Protein AF-A0A6P0I849-F1 (afdb_monomer)

Solvent-accessible surface area (backbone atoms only — not comparable to full-atom values): 7897 Å² total; per-residue (Å²): 138,83,84,84,81,82,78,85,79,84,78,84,75,87,76,83,82,74,88,72,78,73,82,77,71,84,80,66,74,83,90,55,81,68,50,76,66,46,49,51,55,46,51,50,49,49,52,52,42,51,52,56,49,57,70,65,46,52,74,66,52,49,52,50,41,51,51,40,38,74,74,69,41,56,66,77,58,34,60,68,72,46,92,69,52,72,64,50,53,48,56,46,49,52,46,54,48,52,41,50,53,57,53,43,72,69,44,53,74,70,39,35,52,54,50,51,54,54,52,54,58,59,61,76,76,111

Structure (mmCIF, N/CA/C/O backbone):
data_AF-A0A6P0I849-F1
#
_entry.id   AF-A0A6P0I849-F1
#
loop_
_atom_site.group_PDB
_atom_site.id
_atom_site.type_symbol
_atom_site.label_atom_id
_atom_site.label_alt_id
_atom_site.label_comp_id
_atom_site.label_asym_id
_atom_site.label_entity_id
_atom_site.label_seq_id
_atom_site.pdbx_PDB_ins_code
_atom_site.Cartn_x
_atom_site.Cartn_y
_atom_site.Cartn_z
_atom_site.occupancy
_atom_site.B_iso_or_equiv
_atom_site.auth_seq_id
_atom_site.auth_comp_id
_atom_site.auth_asym_id
_atom_site.auth_atom_id
_atom_site.pdbx_PDB_model_num
ATOM 1 N N . MET A 1 1 ? 33.065 28.330 0.852 1.00 41.84 1 MET A N 1
ATOM 2 C CA . MET A 1 1 ? 32.126 27.195 1.004 1.00 41.84 1 MET A CA 1
ATOM 3 C C . MET A 1 1 ? 32.738 25.957 0.369 1.00 41.84 1 MET A C 1
ATOM 5 O O . MET A 1 1 ? 32.839 25.903 -0.849 1.00 41.84 1 MET A O 1
ATOM 9 N N . LYS A 1 2 ? 33.228 25.009 1.175 1.00 43.97 2 LYS A N 1
ATOM 10 C CA . LYS A 1 2 ? 33.824 23.754 0.691 1.00 43.97 2 LYS A CA 1
ATOM 11 C C . LYS A 1 2 ? 32.757 22.659 0.756 1.00 43.97 2 LYS A C 1
ATOM 13 O O . LYS A 1 2 ? 32.172 22.444 1.812 1.00 43.97 2 LYS A O 1
ATOM 18 N N . ARG A 1 3 ? 32.470 22.038 -0.390 1.00 48.09 3 ARG A N 1
ATOM 19 C CA . ARG A 1 3 ? 31.535 20.916 -0.529 1.00 48.09 3 ARG A CA 1
ATOM 20 C C . ARG A 1 3 ? 32.132 19.696 0.172 1.00 48.09 3 ARG A C 1
ATOM 22 O O . ARG A 1 3 ? 33.275 19.345 -0.102 1.00 48.09 3 ARG A O 1
ATOM 29 N N . GLN A 1 4 ? 31.377 19.102 1.088 1.00 45.03 4 GLN A N 1
ATOM 30 C CA . GLN A 1 4 ? 31.748 17.845 1.726 1.00 45.03 4 GLN A CA 1
ATOM 31 C C . GLN A 1 4 ? 31.438 16.689 0.772 1.00 45.03 4 GLN A C 1
ATOM 33 O O . GLN A 1 4 ? 30.317 16.556 0.283 1.00 45.03 4 GLN A O 1
ATOM 38 N N . SER A 1 5 ? 32.460 15.892 0.485 1.00 48.34 5 SER A N 1
ATOM 39 C CA . SER A 1 5 ? 32.372 14.643 -0.263 1.00 48.34 5 SER A CA 1
ATOM 40 C C . SER A 1 5 ? 31.753 13.573 0.637 1.00 48.34 5 SER A C 1
ATOM 42 O O . SER A 1 5 ? 32.305 13.274 1.695 1.00 48.34 5 SER A O 1
ATOM 44 N N . PHE A 1 6 ? 30.621 12.996 0.239 1.00 47.94 6 PHE A N 1
ATOM 45 C CA . PHE A 1 6 ? 30.053 11.834 0.921 1.00 47.94 6 PHE A CA 1
ATOM 46 C C . PHE A 1 6 ? 30.833 10.578 0.518 1.00 47.94 6 PHE A C 1
ATOM 48 O O . PHE A 1 6 ? 30.815 10.167 -0.641 1.00 47.94 6 PHE A O 1
ATOM 55 N N . SER A 1 7 ? 31.541 9.994 1.486 1.00 37.41 7 SER A N 1
ATOM 56 C CA . SER A 1 7 ? 32.192 8.689 1.374 1.00 37.41 7 SER A CA 1
ATOM 57 C C . SER A 1 7 ? 31.166 7.587 1.106 1.00 37.41 7 SER A C 1
ATOM 59 O O . SER A 1 7 ? 30.240 7.396 1.893 1.00 37.41 7 SER A O 1
ATOM 61 N N . LEU A 1 8 ? 31.380 6.812 0.040 1.00 45.69 8 LEU A N 1
ATOM 62 C CA . LEU A 1 8 ? 30.808 5.474 -0.097 1.00 45.69 8 LEU A CA 1
ATOM 63 C C . LEU A 1 8 ? 31.418 4.567 0.980 1.00 45.69 8 LEU A C 1
ATOM 65 O O . LEU A 1 8 ? 32.600 4.233 0.913 1.00 45.69 8 LEU A O 1
ATOM 69 N N . LEU A 1 9 ? 30.611 4.145 1.951 1.00 42.00 9 LEU A N 1
ATOM 70 C CA . LEU A 1 9 ? 30.938 3.014 2.814 1.00 42.00 9 LEU A CA 1
ATOM 71 C C . LEU A 1 9 ? 30.344 1.741 2.205 1.00 42.00 9 LEU A C 1
ATOM 73 O O . LEU A 1 9 ? 29.150 1.472 2.314 1.00 42.00 9 LEU A O 1
ATOM 77 N N . LEU A 1 10 ? 31.212 0.963 1.558 1.00 44.75 10 LEU A N 1
ATOM 78 C CA . LEU A 1 10 ? 31.001 -0.454 1.278 1.00 44.75 10 LEU A CA 1
ATOM 79 C C . LEU A 1 10 ? 30.991 -1.211 2.611 1.00 44.75 10 LEU A C 1
ATOM 81 O O . LEU A 1 10 ? 32.048 -1.508 3.164 1.00 44.75 10 LEU A O 1
ATOM 85 N N . PHE A 1 11 ? 29.809 -1.543 3.126 1.00 54.31 11 PHE A N 1
ATOM 86 C CA . PHE A 1 11 ? 29.691 -2.570 4.158 1.00 54.31 11 PHE A CA 1
ATOM 87 C C . PHE A 1 11 ? 29.490 -3.923 3.483 1.00 54.31 11 PHE A C 1
ATOM 89 O O . PHE A 1 11 ? 28.393 -4.274 3.052 1.00 54.31 11 PHE A O 1
ATOM 96 N N . GLY A 1 12 ? 30.583 -4.680 3.380 1.00 45.31 12 GLY A N 1
ATOM 97 C CA . GLY A 1 12 ? 30.525 -6.109 3.112 1.00 45.31 12 GLY A CA 1
ATOM 98 C C . GLY A 1 12 ? 29.906 -6.819 4.311 1.00 45.31 12 GLY A C 1
ATOM 99 O O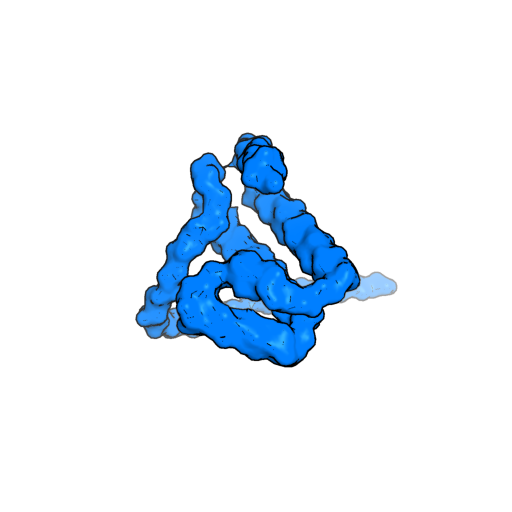 . GLY A 1 12 ? 30.497 -6.847 5.387 1.00 45.31 12 GLY A O 1
ATOM 100 N N . ILE A 1 13 ? 28.718 -7.390 4.126 1.00 54.28 13 ILE A N 1
ATOM 101 C CA . ILE A 1 13 ? 28.124 -8.314 5.090 1.00 54.28 13 ILE A CA 1
ATOM 102 C C . ILE A 1 13 ? 28.375 -9.727 4.570 1.00 54.28 13 ILE A C 1
ATOM 104 O O . ILE A 1 13 ? 27.830 -10.142 3.549 1.00 54.28 13 ILE A O 1
ATOM 108 N N . VAL A 1 14 ? 29.217 -10.463 5.292 1.00 48.72 14 VAL A N 1
ATOM 109 C CA . VAL A 1 14 ? 29.310 -11.921 5.198 1.00 48.72 14 VAL A CA 1
ATOM 110 C C . VAL A 1 14 ? 27.992 -12.486 5.728 1.00 48.72 14 VAL A C 1
ATOM 112 O O . VAL A 1 14 ? 27.739 -12.440 6.929 1.00 48.72 14 VAL A O 1
ATOM 115 N N . ALA A 1 15 ? 27.131 -12.982 4.841 1.00 48.56 15 ALA A N 1
ATOM 116 C CA . ALA A 1 15 ? 25.884 -13.637 5.220 1.00 48.56 15 ALA A CA 1
ATOM 117 C C . ALA A 1 15 ? 26.097 -15.156 5.282 1.00 48.56 15 ALA A C 1
ATOM 119 O O . ALA A 1 15 ? 26.116 -15.844 4.262 1.00 48.56 15 ALA A O 1
ATOM 120 N N . THR A 1 16 ? 26.257 -15.690 6.490 1.00 37.75 16 THR A N 1
ATOM 121 C CA . THR A 1 16 ? 26.050 -17.113 6.772 1.00 37.75 16 THR A CA 1
ATOM 122 C C . THR A 1 16 ? 24.564 -17.432 6.588 1.00 37.75 16 THR A C 1
ATOM 124 O O . THR A 1 16 ? 23.716 -17.025 7.379 1.0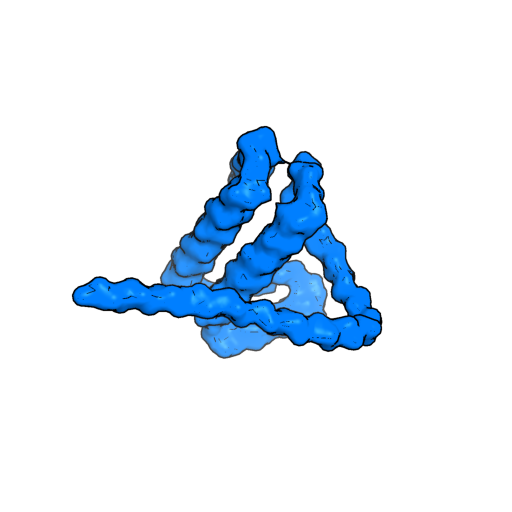0 37.75 16 THR A O 1
ATOM 127 N N . ILE A 1 17 ? 24.225 -18.136 5.507 1.00 48.03 17 ILE A N 1
ATOM 128 C CA . ILE A 1 17 ? 22.844 -18.518 5.194 1.00 48.03 17 ILE A CA 1
ATOM 129 C C . ILE A 1 17 ? 22.467 -19.744 6.040 1.00 48.03 17 ILE A C 1
ATOM 131 O O . ILE A 1 17 ? 22.748 -20.881 5.670 1.00 48.03 17 ILE A O 1
ATOM 135 N N . LEU A 1 18 ? 21.806 -19.516 7.177 1.00 43.19 18 LEU A N 1
ATOM 136 C CA . LEU A 1 18 ? 20.892 -20.503 7.756 1.00 43.19 18 LEU A CA 1
ATOM 137 C C . LEU A 1 18 ? 19.606 -20.459 6.923 1.00 43.19 18 LEU A C 1
ATOM 139 O O . LEU A 1 18 ? 18.928 -19.433 6.875 1.00 43.19 18 LEU A O 1
ATOM 143 N N . PHE A 1 19 ? 19.288 -21.556 6.234 1.00 48.12 19 PHE A N 1
ATOM 144 C CA . PHE A 1 19 ? 18.078 -21.689 5.423 1.00 48.12 19 PHE A CA 1
ATOM 145 C C . PHE A 1 19 ? 16.819 -21.646 6.303 1.00 48.12 19 PHE A C 1
ATOM 147 O O . PHE A 1 19 ? 16.278 -22.676 6.695 1.00 48.12 19 PHE A O 1
ATOM 154 N N . ALA A 1 20 ? 16.300 -20.451 6.569 1.00 44.97 20 ALA A N 1
ATOM 155 C CA . ALA A 1 20 ? 14.863 -20.273 6.673 1.00 44.97 20 ALA A CA 1
ATOM 156 C C . ALA A 1 20 ? 14.358 -20.114 5.237 1.00 44.97 20 ALA A C 1
ATOM 158 O O . ALA A 1 20 ? 14.766 -19.188 4.547 1.00 44.97 20 ALA A O 1
ATOM 159 N N . ASN A 1 21 ? 13.514 -21.025 4.760 1.00 41.62 21 ASN A N 1
ATOM 160 C CA . ASN A 1 21 ? 12.706 -20.786 3.568 1.00 41.62 21 ASN A CA 1
ATOM 161 C C . ASN A 1 21 ? 11.545 -19.874 3.998 1.00 41.62 21 ASN A C 1
ATOM 163 O O . ASN A 1 21 ? 10.564 -20.399 4.535 1.00 41.62 21 ASN A O 1
ATOM 167 N N . PRO A 1 22 ? 11.584 -18.537 3.813 1.00 53.62 22 PRO A N 1
ATOM 168 C CA . PRO A 1 22 ? 10.350 -17.784 3.879 1.00 53.62 22 PRO A CA 1
ATOM 169 C C . PRO A 1 22 ? 9.516 -18.253 2.690 1.00 53.62 22 PRO A C 1
ATOM 171 O O . PRO A 1 22 ? 9.963 -18.191 1.544 1.00 53.62 22 PRO A O 1
ATOM 174 N N . LEU A 1 23 ? 8.312 -18.756 2.950 1.00 39.59 23 LEU A N 1
ATOM 175 C CA . LEU A 1 23 ? 7.314 -18.943 1.905 1.00 39.59 23 LEU A CA 1
ATOM 176 C C . LEU A 1 23 ? 7.127 -17.588 1.208 1.00 39.59 23 LEU A C 1
ATOM 178 O O . LEU A 1 23 ? 6.445 -16.703 1.727 1.00 39.59 23 LEU A O 1
ATOM 182 N N . LYS A 1 24 ? 7.770 -17.407 0.050 1.00 53.53 24 LYS A N 1
ATOM 183 C CA . LYS A 1 24 ? 7.564 -16.256 -0.826 1.00 53.53 24 LYS A CA 1
ATOM 184 C C . LYS A 1 24 ? 6.181 -16.424 -1.434 1.00 53.53 24 LYS A C 1
ATOM 186 O O . LYS A 1 24 ? 6.000 -17.074 -2.457 1.00 53.53 24 LYS A O 1
ATOM 191 N N . VAL A 1 25 ? 5.164 -15.932 -0.734 1.00 53.12 25 VAL A N 1
ATOM 192 C CA . VAL A 1 25 ? 3.827 -15.812 -1.308 1.00 53.12 25 VAL A CA 1
ATOM 193 C C . VAL A 1 25 ? 3.929 -14.718 -2.363 1.00 53.12 25 VAL A C 1
ATOM 195 O O . VAL A 1 25 ? 4.000 -13.545 -2.003 1.00 53.12 25 VAL A O 1
ATOM 198 N N . ASP A 1 26 ? 3.949 -15.101 -3.643 1.00 52.62 26 ASP A N 1
ATOM 199 C CA . ASP A 1 26 ? 3.954 -14.178 -4.783 1.00 52.62 26 ASP A CA 1
ATOM 200 C C . ASP A 1 26 ? 2.735 -13.241 -4.697 1.00 52.62 26 ASP A C 1
ATOM 202 O O . ASP A 1 26 ? 1.620 -13.551 -5.129 1.00 52.62 26 ASP A O 1
ATOM 206 N N . ALA A 1 27 ? 2.924 -12.083 -4.065 1.00 60.25 27 ALA A N 1
ATOM 207 C CA . ALA A 1 27 ? 1.872 -11.102 -3.830 1.00 60.25 27 ALA A CA 1
ATOM 208 C C . ALA A 1 27 ? 1.802 -10.051 -4.949 1.00 60.25 27 ALA A C 1
ATOM 210 O O . ALA A 1 27 ? 0.975 -9.130 -4.877 1.00 60.25 27 ALA A O 1
ATOM 211 N N . HIS A 1 28 ? 2.667 -10.146 -5.958 1.00 66.69 28 HIS A N 1
ATOM 212 C CA . HIS A 1 28 ? 2.757 -9.226 -7.086 1.00 66.69 28 HIS A CA 1
ATOM 213 C C . HIS A 1 28 ? 1.538 -9.362 -8.015 1.00 66.69 28 HIS A C 1
ATOM 215 O O . HIS A 1 28 ? 0.827 -10.373 -8.001 1.00 66.69 28 HIS A O 1
ATOM 221 N N . PRO A 1 29 ? 1.210 -8.325 -8.799 1.00 68.69 29 PRO A N 1
ATOM 222 C CA . PRO A 1 29 ? 0.146 -8.408 -9.788 1.00 68.69 29 PRO A CA 1
ATOM 223 C C . PRO A 1 29 ? 0.483 -9.509 -10.804 1.00 68.69 29 PRO A C 1
ATOM 225 O O . PRO A 1 29 ? 1.608 -9.586 -11.298 1.00 68.69 29 PRO A O 1
ATOM 228 N N . LYS A 1 30 ? -0.479 -10.400 -11.079 1.00 71.19 30 LYS A N 1
ATOM 229 C CA . LYS A 1 30 ? -0.268 -11.520 -12.007 1.00 71.19 30 LYS A CA 1
ATOM 230 C C . LYS A 1 30 ? 0.085 -10.965 -13.390 1.00 71.19 30 LYS A C 1
ATOM 232 O O . LYS A 1 30 ? -0.500 -9.970 -13.802 1.00 71.19 30 LYS A O 1
ATOM 237 N N . ASN A 1 31 ? 0.978 -11.638 -14.109 1.00 76.44 31 ASN A N 1
ATOM 238 C CA . ASN A 1 31 ? 1.278 -11.378 -15.523 1.00 76.44 31 ASN A CA 1
ATOM 239 C C . ASN A 1 31 ? 1.997 -10.051 -15.838 1.00 76.44 31 ASN A C 1
ATOM 241 O O . ASN A 1 31 ? 1.918 -9.605 -16.971 1.00 76.44 31 ASN A O 1
ATOM 245 N N . LEU A 1 32 ? 2.703 -9.430 -14.882 1.00 85.38 32 LEU A N 1
ATOM 246 C CA . LEU A 1 32 ? 3.584 -8.284 -15.183 1.00 85.38 32 LEU A CA 1
ATOM 247 C C . LEU A 1 32 ? 4.997 -8.688 -15.633 1.00 85.38 32 LEU A C 1
ATOM 249 O O . LEU A 1 32 ? 5.799 -7.822 -15.960 1.00 85.38 32 LEU A O 1
ATOM 253 N N . ASN A 1 33 ? 5.327 -9.986 -15.612 1.00 87.25 33 ASN A N 1
ATOM 254 C CA . ASN A 1 33 ? 6.645 -10.509 -15.998 1.00 87.25 33 ASN A CA 1
ATOM 255 C C . ASN A 1 33 ? 7.812 -9.729 -15.360 1.00 87.25 33 ASN A C 1
ATOM 257 O O . ASN A 1 33 ? 8.753 -9.334 -16.039 1.00 87.25 33 ASN A O 1
ATOM 261 N N . LEU A 1 34 ? 7.714 -9.467 -14.053 1.00 89.88 34 LEU A N 1
ATOM 262 C CA . LEU A 1 34 ? 8.718 -8.698 -13.316 1.00 89.88 34 LEU A CA 1
ATOM 263 C C . LEU A 1 34 ? 10.074 -9.413 -13.310 1.00 89.88 34 LEU A C 1
ATOM 265 O O . LEU A 1 34 ? 10.124 -10.625 -13.059 1.00 89.88 34 LEU A O 1
ATOM 269 N N . THR A 1 35 ? 11.158 -8.658 -13.496 1.00 92.50 35 THR A N 1
ATOM 270 C CA . THR A 1 35 ? 12.523 -9.171 -13.299 1.00 92.50 35 THR A CA 1
ATOM 271 C C . THR A 1 35 ? 12.768 -9.518 -11.822 1.00 92.50 35 THR A C 1
ATOM 273 O O . THR A 1 35 ? 12.032 -9.049 -10.944 1.00 92.50 35 THR A O 1
ATOM 276 N N . PRO A 1 36 ? 13.784 -10.339 -11.493 1.00 92.44 36 PRO A N 1
ATOM 277 C CA . PRO A 1 36 ? 14.141 -10.627 -10.102 1.00 92.44 36 PRO A CA 1
ATOM 278 C C . PRO A 1 36 ? 14.401 -9.368 -9.256 1.00 92.44 36 PRO A C 1
ATOM 280 O O . PRO A 1 36 ? 13.976 -9.294 -8.100 1.00 92.44 36 PRO A O 1
ATOM 283 N N . GLU A 1 37 ? 15.038 -8.355 -9.839 1.00 90.81 37 GLU A N 1
ATOM 284 C CA . GLU A 1 37 ? 15.334 -7.078 -9.186 1.00 90.81 37 GLU A CA 1
ATOM 285 C C . GLU A 1 37 ? 14.042 -6.301 -8.911 1.00 90.81 37 GLU A C 1
ATOM 287 O O . GLU A 1 37 ? 13.804 -5.881 -7.778 1.00 90.81 37 GLU A O 1
ATOM 292 N N . GLN A 1 38 ? 13.153 -6.202 -9.908 1.00 91.88 38 GLN A N 1
ATOM 293 C CA . GLN A 1 38 ? 11.842 -5.566 -9.747 1.00 91.88 38 GLN A CA 1
ATOM 294 C C . GLN A 1 38 ? 10.999 -6.272 -8.679 1.00 91.88 38 GLN A C 1
ATOM 296 O O . GLN A 1 38 ? 10.323 -5.615 -7.891 1.00 91.88 38 GLN A O 1
ATOM 301 N N . LYS A 1 39 ? 11.036 -7.611 -8.613 1.00 92.19 39 LYS A N 1
ATOM 302 C CA . LYS A 1 39 ? 10.319 -8.372 -7.575 1.00 92.19 39 LYS A CA 1
ATOM 303 C C . LYS A 1 39 ? 10.822 -8.033 -6.177 1.00 92.19 39 LYS A C 1
ATOM 305 O O . LYS A 1 39 ? 9.989 -7.833 -5.294 1.00 92.19 39 LYS A O 1
ATOM 310 N N . THR A 1 40 ? 12.140 -7.943 -6.004 1.00 93.75 40 THR A N 1
ATOM 311 C CA . THR A 1 40 ? 12.776 -7.576 -4.731 1.00 93.75 40 THR A CA 1
ATOM 312 C C . THR A 1 40 ? 12.354 -6.173 -4.299 1.00 93.75 40 THR A C 1
ATOM 314 O O . THR A 1 40 ? 11.788 -6.012 -3.220 1.00 93.75 40 THR A O 1
ATOM 317 N N . GLN A 1 41 ? 12.497 -5.175 -5.177 1.00 92.94 41 GLN A N 1
ATOM 318 C CA . GLN A 1 41 ? 12.072 -3.796 -4.893 1.00 92.94 41 GLN A CA 1
ATOM 319 C C . GLN A 1 41 ? 10.576 -3.711 -4.566 1.00 92.94 41 GLN A C 1
ATOM 321 O O . GLN A 1 41 ? 10.148 -2.991 -3.666 1.00 92.94 41 GLN A O 1
ATOM 326 N N . TRP A 1 42 ? 9.756 -4.490 -5.268 1.00 94.19 42 TRP A N 1
ATOM 327 C CA . TRP A 1 42 ? 8.326 -4.554 -5.006 1.00 94.19 42 TRP A CA 1
ATOM 328 C C . TRP A 1 42 ? 8.016 -5.127 -3.618 1.00 94.19 42 TRP A C 1
ATOM 330 O O . TRP A 1 42 ? 7.130 -4.623 -2.925 1.00 94.19 42 TRP A O 1
ATOM 340 N N . GLU A 1 43 ? 8.705 -6.189 -3.197 1.00 92.88 43 GLU A N 1
ATOM 341 C CA . GLU A 1 43 ? 8.556 -6.760 -1.853 1.00 92.88 43 GLU A CA 1
ATOM 342 C C . GLU A 1 43 ? 8.964 -5.758 -0.771 1.00 92.88 43 GLU A C 1
ATOM 344 O O . GLU A 1 43 ? 8.227 -5.596 0.205 1.00 92.88 43 GLU A O 1
ATOM 349 N N . GLU A 1 44 ? 10.060 -5.030 -0.980 1.00 95.00 44 GLU A N 1
ATOM 350 C CA . GLU A 1 44 ? 10.527 -3.973 -0.079 1.00 95.00 44 GLU A CA 1
ATOM 351 C C . GLU A 1 44 ? 9.485 -2.861 0.081 1.00 95.00 44 GLU A C 1
ATOM 353 O O . GLU A 1 44 ? 9.077 -2.562 1.207 1.00 95.00 44 GLU A O 1
ATOM 358 N N . ILE A 1 45 ? 8.960 -2.323 -1.026 1.00 95.19 45 ILE A N 1
ATOM 359 C CA . ILE A 1 45 ? 7.919 -1.281 -1.005 1.00 95.19 45 ILE A CA 1
ATOM 360 C C . ILE A 1 45 ? 6.675 -1.768 -0.245 1.00 95.19 45 ILE A C 1
ATOM 362 O O . ILE A 1 45 ? 6.065 -1.029 0.533 1.00 95.19 45 ILE A O 1
ATOM 366 N N . ARG A 1 46 ? 6.282 -3.035 -0.425 1.00 93.88 46 ARG A N 1
ATOM 367 C CA . ARG A 1 46 ? 5.138 -3.609 0.302 1.00 93.88 46 ARG A CA 1
ATOM 368 C C . ARG A 1 46 ? 5.416 -3.794 1.785 1.00 93.88 46 ARG A C 1
ATOM 370 O O . ARG A 1 46 ? 4.509 -3.569 2.587 1.00 93.88 46 ARG A O 1
ATOM 377 N N . ALA A 1 47 ? 6.616 -4.238 2.145 1.00 94.88 47 ALA A N 1
ATOM 378 C CA . ALA A 1 47 ? 7.014 -4.415 3.534 1.00 94.88 47 ALA A CA 1
ATOM 379 C C . ALA A 1 47 ? 7.021 -3.067 4.266 1.00 94.88 47 ALA A C 1
ATOM 381 O O . ALA A 1 47 ? 6.412 -2.948 5.329 1.00 94.88 47 ALA A O 1
ATOM 382 N N . GLN A 1 48 ? 7.602 -2.037 3.646 1.00 95.62 48 GLN A N 1
ATOM 383 C CA . GLN A 1 48 ? 7.607 -0.668 4.161 1.00 95.62 48 GLN A CA 1
ATOM 384 C C . GLN A 1 48 ? 6.187 -0.123 4.329 1.00 95.62 48 GLN A C 1
ATOM 386 O O . GLN A 1 48 ? 5.819 0.336 5.408 1.00 95.62 48 GLN A O 1
ATOM 391 N N . SER A 1 49 ? 5.351 -0.249 3.297 1.00 96.38 49 SER A N 1
ATOM 392 C CA . SER A 1 49 ? 3.961 0.207 3.344 1.00 96.38 49 SER A CA 1
ATOM 393 C C . SER A 1 49 ? 3.142 -0.511 4.428 1.00 96.38 49 SER A C 1
ATOM 395 O O . SER A 1 49 ? 2.354 0.112 5.141 1.00 96.38 49 SER A O 1
ATOM 397 N N . LYS A 1 50 ? 3.363 -1.820 4.618 1.00 94.12 50 LYS A N 1
ATOM 398 C CA . LYS A 1 50 ? 2.742 -2.588 5.706 1.00 94.12 50 LYS A CA 1
ATOM 399 C C . LYS A 1 50 ? 3.184 -2.077 7.079 1.00 94.12 50 LYS A C 1
ATOM 401 O O . LYS A 1 50 ? 2.333 -1.945 7.953 1.00 94.12 50 LYS A O 1
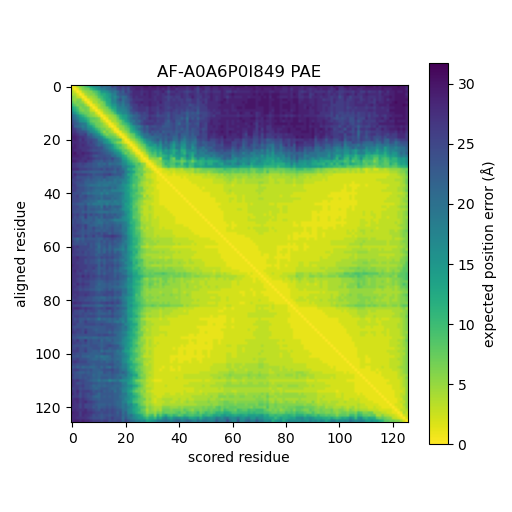ATOM 406 N N . ALA A 1 51 ? 4.473 -1.796 7.267 1.00 95.75 51 ALA A N 1
ATOM 407 C CA . ALA A 1 51 ? 4.993 -1.261 8.523 1.00 95.75 51 ALA A CA 1
ATOM 408 C C . ALA A 1 51 ? 4.399 0.124 8.834 1.00 95.75 51 ALA A C 1
ATOM 410 O O . ALA A 1 51 ? 3.932 0.360 9.944 1.00 95.75 51 ALA A O 1
ATOM 411 N N . GLN A 1 52 ? 4.314 1.008 7.834 1.00 96.25 52 GLN A N 1
ATOM 412 C CA . GLN A 1 52 ? 3.673 2.319 7.983 1.00 96.25 52 GLN A CA 1
ATOM 413 C C . GLN A 1 52 ? 2.196 2.197 8.379 1.00 96.25 52 GLN A C 1
ATOM 415 O O . GLN A 1 52 ? 1.749 2.896 9.281 1.00 96.25 52 GLN A O 1
ATOM 420 N N . ILE A 1 53 ? 1.448 1.270 7.767 1.00 95.50 53 ILE A N 1
ATOM 421 C CA . ILE A 1 53 ? 0.059 0.996 8.165 1.00 95.50 53 ILE A CA 1
ATOM 422 C C . ILE A 1 53 ? -0.024 0.491 9.604 1.00 95.50 53 ILE A C 1
ATOM 424 O O . ILE A 1 53 ? -0.907 0.912 10.342 1.00 95.50 53 ILE A O 1
ATOM 428 N N . GLN A 1 54 ? 0.864 -0.415 10.015 1.00 94.56 54 GLN A N 1
ATOM 429 C CA . GLN A 1 54 ? 0.860 -0.928 11.386 1.00 94.56 54 GLN A CA 1
ATOM 430 C C . GLN A 1 54 ? 1.077 0.191 12.410 1.00 94.56 54 GLN A C 1
ATOM 432 O O . GLN A 1 54 ? 0.427 0.173 13.452 1.00 94.56 54 GLN A O 1
ATOM 437 N N . ASN A 1 55 ? 1.900 1.189 12.084 1.00 96.19 55 ASN A N 1
ATOM 438 C CA . ASN A 1 55 ? 2.162 2.341 12.950 1.00 96.19 55 ASN A CA 1
ATOM 439 C C . ASN A 1 55 ? 0.966 3.299 13.102 1.00 96.19 55 ASN A C 1
ATOM 441 O O . ASN A 1 55 ? 0.960 4.101 14.028 1.00 96.19 55 ASN A O 1
ATOM 445 N N . ILE A 1 56 ? -0.038 3.226 12.221 1.00 97.50 56 ILE A N 1
ATOM 446 C CA . ILE A 1 56 ? -1.284 4.009 12.338 1.00 97.50 56 ILE A CA 1
ATOM 447 C C . ILE A 1 56 ? -2.233 3.399 13.379 1.00 97.50 56 ILE A C 1
ATOM 449 O O . ILE A 1 56 ? -3.094 4.085 13.933 1.00 97.50 56 ILE A O 1
ATOM 453 N N . LEU A 1 57 ? -2.118 2.093 13.617 1.00 96.94 57 LEU A N 1
ATOM 454 C CA . LEU A 1 57 ? -3.011 1.364 14.508 1.00 96.94 57 LEU A CA 1
ATOM 455 C C . LEU A 1 57 ? -2.656 1.627 15.969 1.00 96.94 57 LEU A C 1
ATOM 457 O O . LEU A 1 57 ? -1.481 1.722 16.324 1.00 96.94 57 LEU A O 1
ATOM 461 N N . THR A 1 58 ? -3.672 1.651 16.828 1.00 97.94 58 THR A N 1
ATOM 462 C CA . THR A 1 58 ? -3.445 1.646 18.278 1.00 97.94 58 THR A CA 1
ATOM 463 C C . THR A 1 58 ? -2.901 0.285 18.734 1.00 97.94 58 THR A C 1
ATOM 465 O O . THR A 1 58 ? -3.097 -0.717 18.032 1.00 97.94 58 THR A O 1
ATOM 468 N N . PRO A 1 59 ? -2.260 0.197 19.914 1.00 97.50 59 PRO A N 1
ATOM 469 C CA . PRO A 1 59 ? -1.804 -1.080 20.464 1.00 97.50 59 PRO A CA 1
ATOM 470 C C . PRO A 1 59 ? -2.913 -2.144 20.528 1.00 97.50 59 PRO A C 1
ATOM 472 O O . PRO A 1 59 ? -2.698 -3.299 20.158 1.00 97.50 59 PRO A O 1
ATOM 475 N N . GLU A 1 60 ? -4.132 -1.752 20.903 1.00 97.25 60 GLU A N 1
ATOM 476 C CA . GLU A 1 60 ? -5.290 -2.647 20.992 1.00 97.25 60 GLU A CA 1
ATOM 477 C C . GLU A 1 60 ? -5.705 -3.162 19.607 1.00 97.25 60 GLU A C 1
ATOM 479 O O . GLU A 1 60 ? -5.959 -4.355 19.425 1.00 97.25 60 GLU A O 1
ATOM 484 N N . GLN A 1 61 ? -5.722 -2.284 18.598 1.00 97.88 61 GLN A N 1
ATOM 485 C CA . GLN A 1 61 ? -6.019 -2.655 17.213 1.00 97.88 61 GLN A CA 1
ATOM 486 C C . GLN A 1 61 ? -4.944 -3.586 16.626 1.00 97.88 61 GLN A C 1
ATOM 488 O O . GLN A 1 61 ? -5.275 -4.510 15.879 1.00 97.88 61 GLN A O 1
ATOM 493 N N . GLN A 1 62 ? -3.666 -3.385 16.967 1.00 96.38 62 GLN A N 1
ATOM 494 C CA . GLN A 1 62 ? -2.579 -4.284 16.562 1.00 96.38 62 GLN A CA 1
ATOM 495 C C . GLN A 1 62 ? -2.760 -5.683 17.163 1.00 96.38 62 GLN A C 1
ATOM 497 O O . GLN A 1 62 ? -2.658 -6.680 16.442 1.00 96.38 62 GLN A O 1
ATOM 502 N N . GLN A 1 63 ? -3.094 -5.764 18.453 1.00 96.81 63 GLN A N 1
ATOM 503 C CA . GLN A 1 63 ? -3.358 -7.033 19.129 1.00 96.81 63 GLN A CA 1
ATOM 504 C C . GLN A 1 63 ? -4.587 -7.747 18.543 1.00 96.81 63 GLN A C 1
ATOM 506 O O . GLN A 1 63 ? -4.548 -8.957 18.292 1.00 96.81 63 GLN A O 1
ATOM 511 N N . GLN A 1 64 ? -5.667 -7.009 18.265 1.00 96.75 64 GLN A N 1
ATOM 512 C CA . GLN A 1 64 ? -6.861 -7.562 17.623 1.00 96.75 64 GLN A CA 1
ATOM 513 C C . GLN A 1 64 ? -6.532 -8.109 16.229 1.00 96.75 64 GLN A C 1
ATOM 515 O O . GLN A 1 64 ? -6.892 -9.241 15.901 1.00 96.75 64 GLN A O 1
ATOM 520 N N . LEU A 1 65 ? -5.781 -7.352 15.425 1.00 95.81 65 LEU A N 1
ATOM 521 C CA . LEU A 1 65 ? -5.339 -7.788 14.102 1.00 95.81 65 LEU A CA 1
ATOM 522 C C . LEU A 1 65 ? -4.490 -9.065 14.169 1.00 95.81 65 LEU A C 1
ATOM 524 O O . LEU A 1 65 ? -4.671 -9.976 13.356 1.00 95.81 65 LEU A O 1
ATOM 528 N N . GLN A 1 66 ? -3.567 -9.147 15.129 1.00 95.06 66 GLN A N 1
ATOM 529 C CA . GLN A 1 66 ? -2.736 -10.332 15.333 1.00 95.06 66 GLN A CA 1
ATOM 530 C C . GLN A 1 66 ? -3.580 -11.548 15.723 1.00 95.06 66 GLN A C 1
ATOM 532 O O . GLN A 1 66 ? -3.359 -12.640 15.203 1.00 95.06 66 GLN A O 1
ATOM 537 N N . THR A 1 67 ? -4.585 -11.358 16.576 1.00 96.50 67 THR A N 1
ATOM 538 C CA . THR A 1 67 ? -5.504 -12.425 16.996 1.00 96.50 67 THR A CA 1
ATOM 539 C C . THR A 1 67 ? -6.302 -12.962 15.811 1.00 96.50 67 THR A C 1
ATOM 541 O O . THR A 1 67 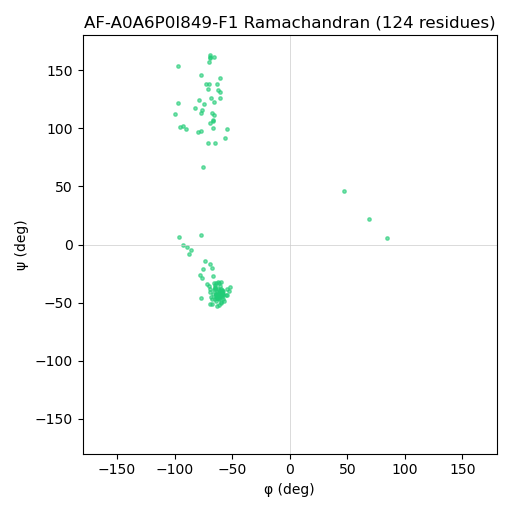? -6.255 -14.156 15.519 1.00 96.50 67 THR A O 1
ATOM 544 N N . LEU A 1 68 ? -6.957 -12.068 15.068 1.00 95.75 68 LEU A N 1
ATOM 545 C CA . LEU A 1 68 ? -7.757 -12.404 13.891 1.00 95.75 68 LEU A CA 1
ATOM 546 C C . LEU A 1 68 ? -6.935 -13.139 12.822 1.00 95.75 68 LEU A C 1
ATOM 548 O O . LEU A 1 68 ? -7.360 -14.151 12.263 1.00 95.75 68 LEU A O 1
ATOM 552 N N . THR A 1 69 ? -5.716 -12.670 12.555 1.00 93.81 69 THR A N 1
ATOM 553 C CA . THR A 1 69 ? -4.841 -13.321 11.570 1.00 93.81 69 THR A CA 1
ATOM 554 C C . THR A 1 69 ? -4.289 -14.661 12.054 1.00 93.81 69 THR A C 1
ATOM 556 O O . THR A 1 69 ? -4.185 -15.587 11.249 1.00 93.81 69 THR A O 1
ATOM 559 N N . SER A 1 70 ? -4.011 -14.813 13.352 1.00 94.38 70 SER A N 1
ATOM 560 C CA . SER A 1 70 ? -3.596 -16.095 13.948 1.00 94.38 70 SER A CA 1
ATOM 561 C C . SER A 1 70 ? -4.711 -17.143 13.913 1.00 94.38 70 SER A C 1
ATOM 563 O O . SER A 1 70 ? -4.434 -18.333 13.811 1.00 94.38 70 SER A O 1
ATOM 565 N N . GLN A 1 71 ? -5.973 -16.710 13.903 1.00 94.19 71 GLN A N 1
ATOM 566 C CA . GLN A 1 71 ? -7.146 -17.568 13.697 1.00 94.19 71 GLN A CA 1
ATOM 567 C C . GLN A 1 71 ? -7.358 -17.964 12.221 1.00 94.19 71 GLN A C 1
ATOM 569 O O . GLN A 1 71 ? -8.383 -18.540 11.862 1.00 94.19 71 GLN A O 1
ATOM 574 N N . GLY A 1 72 ? -6.403 -17.654 11.338 1.00 93.31 72 GLY A N 1
ATOM 575 C CA . GLY A 1 72 ? -6.454 -17.998 9.917 1.00 93.31 72 GLY A CA 1
ATOM 576 C C . GLY A 1 72 ? -7.242 -17.005 9.064 1.00 93.31 72 GLY A C 1
ATOM 577 O O . GLY A 1 72 ? -7.422 -17.220 7.860 1.00 93.31 72 GLY A O 1
ATOM 578 N N . GLN A 1 73 ? -7.700 -15.890 9.639 1.00 94.06 73 GLN A N 1
ATOM 579 C CA . GLN A 1 73 ? -8.394 -14.883 8.860 1.00 94.06 73 GLN A CA 1
ATOM 580 C C . GLN A 1 73 ? -7.432 -14.168 7.907 1.00 94.06 73 GLN A C 1
ATOM 582 O O . GLN A 1 73 ? -6.311 -13.784 8.247 1.00 94.06 73 GLN A O 1
ATOM 587 N N . ARG A 1 74 ? -7.891 -13.932 6.673 1.00 92.88 74 ARG A N 1
ATOM 588 C CA . ARG A 1 74 ? -7.098 -13.192 5.686 1.00 92.88 74 ARG A CA 1
ATOM 589 C C . ARG A 1 74 ? -6.853 -11.763 6.197 1.00 92.88 74 ARG A C 1
ATOM 591 O O . ARG A 1 74 ? -7.836 -11.094 6.515 1.00 92.88 74 ARG A O 1
ATOM 598 N N . PRO A 1 75 ? -5.616 -11.228 6.135 1.00 87.56 75 PRO A N 1
ATOM 599 C CA . PRO A 1 75 ? -5.283 -9.909 6.687 1.00 87.56 75 PRO A CA 1
ATOM 600 C C . PRO A 1 75 ? -6.198 -8.770 6.227 1.00 87.56 75 PRO A C 1
ATOM 602 O O . PRO A 1 75 ? -6.554 -7.898 7.006 1.00 87.56 75 PRO A O 1
ATOM 605 N N . ARG A 1 76 ? -6.647 -8.797 4.964 1.00 87.94 76 ARG A N 1
ATOM 606 C CA . ARG A 1 76 ? -7.589 -7.797 4.432 1.00 87.94 76 ARG A CA 1
ATOM 607 C C . ARG A 1 76 ? -8.971 -7.832 5.081 1.00 87.94 76 ARG A C 1
ATOM 609 O O . ARG A 1 76 ? -9.615 -6.794 5.125 1.00 87.94 76 ARG A O 1
ATOM 616 N N . ARG A 1 77 ? -9.457 -9.009 5.486 1.00 91.50 77 ARG A N 1
ATOM 617 C CA . ARG A 1 77 ? -10.736 -9.137 6.197 1.00 91.50 77 ARG A CA 1
ATOM 618 C C . ARG A 1 77 ? -10.562 -8.709 7.650 1.00 91.50 77 ARG A C 1
ATOM 620 O O . ARG A 1 77 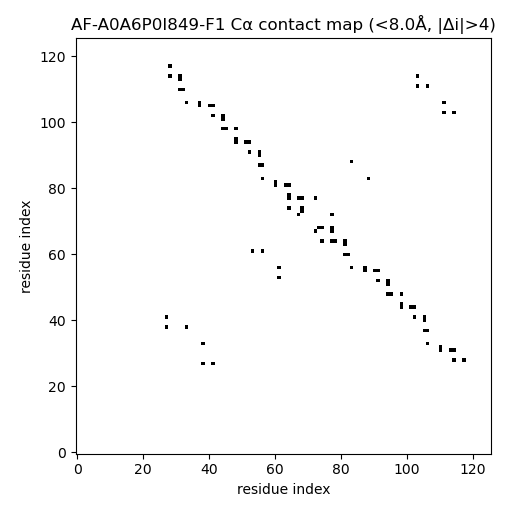? -11.301 -7.839 8.079 1.00 91.50 77 ARG A O 1
ATOM 627 N N . ALA A 1 78 ? -9.501 -9.180 8.304 1.00 93.88 78 ALA A N 1
ATOM 628 C CA . ALA A 1 78 ? -9.166 -8.780 9.668 1.00 93.88 78 ALA A CA 1
ATOM 629 C C . ALA A 1 78 ? -9.045 -7.253 9.819 1.00 93.88 78 ALA A C 1
ATOM 631 O O . ALA A 1 78 ? -9.614 -6.665 10.726 1.00 93.88 78 ALA A O 1
ATOM 632 N N . MET A 1 79 ? -8.393 -6.582 8.862 1.00 92.06 79 MET A N 1
ATOM 633 C CA . MET A 1 79 ? -8.276 -5.119 8.843 1.00 92.06 79 MET A CA 1
ATOM 634 C C . MET A 1 79 ? -9.628 -4.394 8.742 1.00 92.06 79 MET A C 1
ATOM 636 O O . MET A 1 79 ? -9.767 -3.303 9.281 1.00 92.06 79 MET A O 1
ATOM 640 N N . LYS A 1 80 ? -10.617 -4.973 8.043 1.00 91.56 80 LYS A N 1
ATOM 641 C CA . LYS A 1 80 ? -11.966 -4.392 7.916 1.00 91.56 80 LYS A CA 1
ATOM 642 C C . LYS A 1 80 ? -12.801 -4.552 9.186 1.00 91.56 80 LYS A C 1
ATOM 644 O O . LYS A 1 80 ? -13.771 -3.824 9.344 1.00 91.56 80 LYS A O 1
ATOM 649 N N . GLU A 1 81 ? -12.447 -5.506 10.039 1.00 93.50 81 GLU A N 1
ATOM 650 C CA . GLU A 1 81 ? -13.113 -5.760 11.322 1.00 93.50 81 GLU A CA 1
ATOM 651 C C . GLU A 1 81 ? -12.537 -4.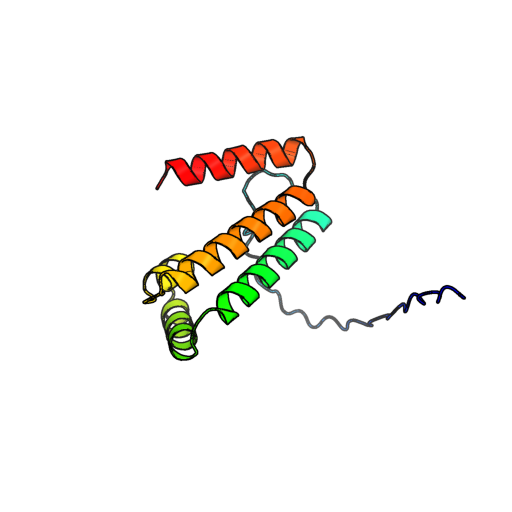911 12.457 1.00 93.50 81 GLU A C 1
ATOM 653 O O . GLU A 1 81 ? -13.102 -4.870 13.548 1.00 93.50 81 GLU A O 1
ATOM 658 N N . LEU A 1 82 ? -11.434 -4.203 12.202 1.00 94.44 82 LEU A N 1
ATOM 659 C CA . LEU A 1 82 ? -10.940 -3.198 13.127 1.00 94.44 82 LEU A CA 1
ATOM 660 C C . LEU A 1 82 ? -11.848 -1.967 13.085 1.00 94.44 82 LEU A C 1
ATOM 662 O O . LEU A 1 82 ? -12.221 -1.481 12.014 1.00 94.44 82 LEU A O 1
ATOM 666 N N . ASN A 1 83 ? -12.129 -1.410 14.260 1.00 93.69 83 ASN A N 1
ATOM 667 C CA . ASN A 1 83 ? -12.841 -0.142 14.416 1.00 93.69 83 ASN A CA 1
ATOM 668 C C . ASN A 1 83 ? -11.917 1.040 14.069 1.00 93.69 83 ASN A C 1
ATOM 670 O O . ASN A 1 83 ? -11.507 1.797 14.946 1.00 93.69 83 ASN A O 1
ATOM 674 N N . LEU A 1 84 ? -11.524 1.153 12.797 1.00 96.38 84 LEU A N 1
ATOM 675 C CA . LEU A 1 84 ? -10.643 2.215 12.308 1.00 96.38 84 LEU A CA 1
ATOM 676 C C . LEU A 1 84 ? -11.374 3.560 12.290 1.00 96.38 84 LEU A C 1
ATOM 678 O O . LEU A 1 84 ? -12.487 3.650 11.760 1.00 96.38 84 LEU A O 1
ATOM 682 N N . SER A 1 85 ? -10.721 4.611 12.788 1.00 97.69 85 SER A N 1
ATOM 683 C CA . SER A 1 85 ? -11.226 5.980 12.648 1.00 97.69 85 SER A CA 1
ATOM 684 C C . SER A 1 85 ? -11.143 6.459 11.193 1.00 97.69 85 SER A C 1
ATOM 686 O O . SER A 1 85 ? -10.395 5.912 10.377 1.00 97.69 85 SER A O 1
ATOM 688 N N . GLU A 1 86 ? -11.896 7.505 10.845 1.00 97.12 86 GLU A N 1
ATOM 689 C CA . GLU A 1 86 ? -11.828 8.099 9.501 1.00 97.12 86 GLU A CA 1
ATOM 690 C C . GLU A 1 86 ? -10.444 8.678 9.183 1.00 97.12 86 GLU A C 1
ATOM 692 O O . GLU A 1 86 ? -9.974 8.590 8.046 1.00 97.12 86 GLU A O 1
ATOM 697 N N . GLU A 1 87 ? -9.745 9.191 10.194 1.00 97.69 87 GLU A N 1
ATOM 698 C CA . GLU A 1 87 ? -8.379 9.682 10.036 1.00 97.69 87 GLU A CA 1
ATOM 699 C C . GLU A 1 87 ? -7.400 8.540 9.748 1.00 97.69 87 GLU A C 1
ATOM 701 O O . GLU A 1 87 ? -6.650 8.608 8.773 1.00 97.69 87 GLU A O 1
ATOM 706 N N . GLN A 1 88 ? -7.490 7.428 10.489 1.00 97.81 88 GLN A N 1
ATOM 707 C CA . GLN A 1 88 ? -6.685 6.232 10.217 1.00 97.81 88 GLN A CA 1
ATOM 708 C C . GLN A 1 88 ? -6.945 5.699 8.802 1.00 97.81 88 GLN A C 1
ATOM 710 O O . GLN A 1 88 ? -6.009 5.403 8.058 1.00 97.81 88 GLN A O 1
ATOM 715 N N . LYS A 1 89 ? -8.217 5.619 8.384 1.00 96.38 89 LYS A N 1
ATOM 716 C CA . LYS A 1 89 ? -8.588 5.191 7.024 1.00 96.38 89 LYS A CA 1
ATOM 717 C C . LYS A 1 89 ? -7.995 6.108 5.954 1.00 96.38 89 LYS A C 1
ATOM 719 O O . LYS A 1 89 ? -7.580 5.616 4.901 1.00 96.38 89 LYS A O 1
ATOM 724 N N . THR A 1 90 ? -7.962 7.414 6.207 1.00 97.88 90 THR A N 1
ATOM 725 C CA . THR A 1 90 ? -7.402 8.410 5.285 1.00 97.88 90 THR A CA 1
ATOM 726 C C . THR A 1 90 ? -5.891 8.241 5.157 1.00 97.88 90 THR A C 1
ATOM 728 O O . THR A 1 90 ? -5.409 8.020 4.047 1.00 97.88 90 THR A O 1
ATOM 731 N N . GLN A 1 91 ? -5.165 8.182 6.274 1.00 97.38 91 GLN A N 1
ATOM 732 C CA . GLN A 1 91 ? -3.714 7.957 6.281 1.00 97.38 91 GLN A CA 1
ATOM 733 C C . GLN A 1 91 ? -3.332 6.628 5.607 1.00 97.38 91 GLN A C 1
ATOM 735 O O . GLN A 1 91 ? -2.406 6.556 4.798 1.00 97.38 91 GLN A O 1
ATOM 740 N N . MET A 1 92 ? -4.092 5.557 5.863 1.00 96.19 92 MET A N 1
ATOM 741 C CA . MET A 1 92 ? -3.883 4.274 5.189 1.00 96.19 92 MET A CA 1
ATOM 742 C C . MET A 1 92 ? -4.090 4.381 3.673 1.00 96.19 92 MET A C 1
ATOM 744 O O . MET A 1 92 ? -3.358 3.748 2.909 1.00 96.19 92 MET A O 1
ATOM 748 N N . ARG A 1 93 ? -5.077 5.161 3.210 1.00 95.12 93 ARG A N 1
ATOM 749 C CA . ARG A 1 93 ? -5.324 5.375 1.776 1.00 95.12 93 ARG A CA 1
ATOM 750 C C . ARG A 1 93 ? -4.147 6.089 1.117 1.00 95.12 93 ARG A C 1
ATOM 752 O O . ARG A 1 93 ? -3.727 5.654 0.046 1.00 95.12 93 ARG A O 1
ATOM 759 N N . GLU A 1 94 ? -3.600 7.108 1.769 1.00 97.25 94 GLU A N 1
ATOM 760 C CA . GLU A 1 94 ? -2.431 7.858 1.296 1.00 97.25 94 GLU A CA 1
ATOM 761 C C . GLU A 1 94 ? -1.189 6.966 1.194 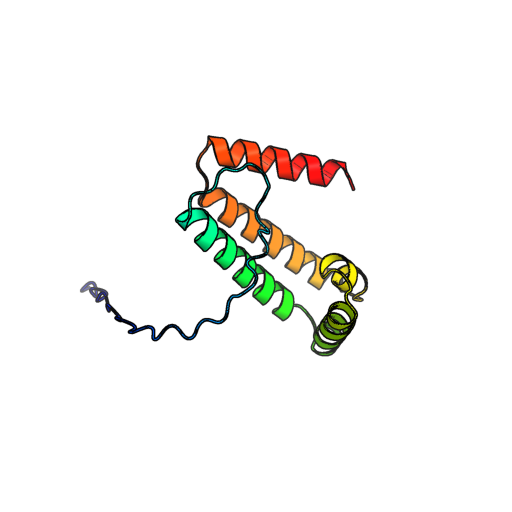1.00 97.25 94 GLU A C 1
ATOM 763 O O . GLU A 1 94 ? -0.545 6.921 0.147 1.00 97.25 94 GLU A O 1
ATOM 768 N N . ILE A 1 95 ? -0.910 6.151 2.217 1.00 96.75 95 ILE A N 1
ATOM 769 C CA . ILE A 1 95 ? 0.195 5.178 2.183 1.00 96.75 95 ILE A CA 1
ATOM 770 C C . ILE A 1 95 ? 0.010 4.170 1.044 1.00 96.75 95 ILE A C 1
ATOM 772 O O . ILE A 1 95 ? 0.955 3.853 0.318 1.00 96.75 95 ILE A O 1
ATOM 776 N N . MET A 1 96 ? -1.207 3.650 0.862 1.00 93.81 96 MET A N 1
ATOM 777 C CA . MET A 1 96 ? -1.500 2.713 -0.225 1.00 93.81 96 MET A CA 1
ATOM 778 C C . MET A 1 96 ? -1.354 3.366 -1.601 1.00 93.81 96 MET A C 1
ATOM 780 O O . MET A 1 96 ? -0.958 2.683 -2.547 1.00 93.81 96 MET A O 1
ATOM 784 N N . GLN A 1 97 ? -1.686 4.650 -1.735 1.00 95.44 97 GLN A N 1
ATOM 785 C CA . GLN A 1 97 ? -1.493 5.403 -2.968 1.00 95.44 97 GLN A CA 1
ATOM 786 C C . GLN A 1 97 ? -0.004 5.625 -3.246 1.00 95.44 97 GLN A C 1
ATOM 788 O O . GLN A 1 97 ? 0.464 5.231 -4.312 1.00 95.44 97 GLN A O 1
ATOM 793 N N . SER A 1 98 ? 0.751 6.129 -2.270 1.00 96.56 98 SER A N 1
ATOM 794 C CA . SER A 1 98 ? 2.196 6.341 -2.404 1.00 96.56 98 SER A CA 1
ATOM 795 C C . SER A 1 98 ? 2.933 5.040 -2.736 1.00 96.56 98 SER A C 1
ATOM 797 O O . SER A 1 98 ? 3.750 4.991 -3.652 1.00 96.56 98 SER A O 1
ATOM 799 N N . SER A 1 99 ? 2.572 3.934 -2.078 1.00 96.00 99 SER A N 1
ATOM 800 C CA . SER A 1 99 ? 3.121 2.613 -2.392 1.00 96.00 99 SER A CA 1
ATOM 801 C C . SER A 1 99 ? 2.847 2.203 -3.845 1.00 96.00 99 SER A C 1
ATOM 803 O O . SER A 1 99 ? 3.724 1.645 -4.500 1.00 96.00 99 SER A O 1
ATOM 805 N N . ARG A 1 100 ? 1.653 2.490 -4.389 1.00 93.88 100 ARG A N 1
ATOM 806 C CA . ARG A 1 100 ? 1.335 2.204 -5.803 1.00 93.88 100 ARG A CA 1
ATOM 807 C C . ARG A 1 100 ? 2.170 3.034 -6.764 1.00 93.88 100 ARG A C 1
ATOM 809 O O . ARG A 1 100 ? 2.585 2.492 -7.781 1.00 93.88 100 ARG A O 1
ATOM 816 N N . GLU A 1 101 ? 2.406 4.299 -6.449 1.00 95.31 101 GLU A N 1
ATOM 817 C CA . GLU A 1 101 ? 3.247 5.186 -7.257 1.00 95.31 101 GLU A CA 1
ATOM 818 C C . GLU A 1 101 ? 4.700 4.694 -7.264 1.00 95.31 101 GLU A C 1
ATOM 820 O O . GLU A 1 101 ? 5.283 4.509 -8.330 1.00 95.31 101 GLU A O 1
ATOM 825 N N . GLN A 1 102 ? 5.250 4.344 -6.097 1.00 95.56 102 GLN A N 1
ATOM 826 C CA . GLN A 1 102 ? 6.586 3.747 -5.992 1.00 95.56 102 GLN A CA 1
ATOM 827 C C . GLN A 1 102 ? 6.691 2.428 -6.770 1.00 95.56 102 GLN A C 1
ATOM 829 O O . GLN A 1 102 ? 7.654 2.216 -7.503 1.00 95.56 102 GLN A O 1
ATOM 834 N N . MET A 1 103 ? 5.678 1.559 -6.664 1.00 94.19 103 MET A N 1
ATOM 835 C CA . MET A 1 103 ? 5.619 0.313 -7.433 1.00 94.19 103 MET A CA 1
ATOM 836 C C . MET A 1 103 ? 5.522 0.567 -8.941 1.00 94.19 103 MET A C 1
ATOM 838 O O . MET A 1 103 ? 6.055 -0.222 -9.704 1.00 94.19 103 MET A O 1
ATOM 842 N N . ALA A 1 104 ? 4.866 1.639 -9.392 1.00 93.88 104 ALA A N 1
ATOM 843 C CA . ALA A 1 104 ? 4.817 1.980 -10.812 1.00 93.88 104 ALA A CA 1
ATOM 844 C C . ALA A 1 104 ? 6.181 2.470 -11.328 1.00 93.88 104 ALA A C 1
ATOM 846 O O . ALA A 1 104 ? 6.561 2.141 -12.449 1.00 93.88 104 ALA A O 1
ATOM 847 N N . ASN A 1 105 ? 6.942 3.194 -10.506 1.00 95.19 105 ASN A N 1
ATOM 848 C CA . ASN A 1 105 ? 8.240 3.763 -10.888 1.00 95.19 105 ASN A CA 1
ATOM 849 C C . ASN A 1 105 ? 9.337 2.716 -11.137 1.0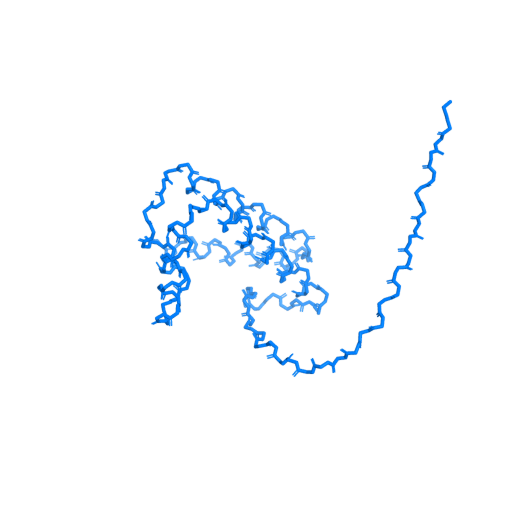0 95.19 105 ASN A C 1
ATOM 851 O O . ASN A 1 105 ? 10.315 3.020 -11.811 1.00 95.19 105 ASN A O 1
ATOM 855 N N . ILE A 1 106 ? 9.182 1.495 -10.620 1.00 95.31 106 ILE A N 1
ATOM 856 C CA . ILE A 1 106 ? 10.126 0.391 -10.865 1.00 95.31 106 ILE A CA 1
ATOM 857 C C . ILE A 1 106 ? 9.773 -0.442 -12.110 1.00 95.31 106 ILE A C 1
ATOM 859 O O . ILE A 1 106 ? 10.485 -1.389 -12.442 1.00 95.31 106 ILE A O 1
ATOM 863 N N . LEU A 1 107 ? 8.666 -0.129 -12.789 1.00 93.50 107 LEU A N 1
ATOM 864 C CA . LEU A 1 107 ? 8.175 -0.848 -13.966 1.00 93.50 107 LEU A CA 1
ATOM 865 C C . LEU A 1 107 ? 8.603 -0.175 -15.272 1.00 93.50 107 LEU A C 1
ATOM 867 O O . LEU A 1 107 ? 8.758 1.043 -15.335 1.00 93.50 107 LEU A O 1
ATOM 871 N N . THR A 1 108 ? 8.701 -0.968 -16.340 1.00 94.00 108 THR A N 1
ATOM 872 C CA . THR A 1 108 ? 8.772 -0.439 -17.710 1.00 94.00 108 THR A CA 1
ATOM 873 C C . THR A 1 108 ? 7.432 0.174 -18.126 1.00 94.00 108 THR A C 1
ATOM 875 O O . THR A 1 108 ? 6.396 -0.122 -17.531 1.00 94.00 108 THR A O 1
ATOM 878 N N . GLU A 1 109 ? 7.416 0.991 -19.181 1.00 92.38 109 GLU A N 1
ATOM 879 C CA . GLU A 1 109 ? 6.186 1.631 -19.681 1.00 92.38 109 GLU A CA 1
ATOM 880 C C . GLU A 1 109 ? 5.074 0.616 -20.004 1.00 92.38 109 GLU A C 1
ATOM 882 O O . GLU A 1 109 ? 3.920 0.799 -19.605 1.00 92.38 109 GLU A O 1
ATOM 887 N N . GLU A 1 110 ? 5.426 -0.498 -20.653 1.00 90.44 110 GLU A N 1
ATOM 888 C CA . GLU A 1 110 ? 4.483 -1.576 -20.972 1.00 90.44 110 GLU A CA 1
ATOM 889 C C . GLU A 1 110 ? 3.925 -2.237 -19.699 1.00 90.44 110 GLU A C 1
ATOM 891 O O . GLU A 1 110 ? 2.713 -2.431 -19.557 1.00 90.44 110 GLU A O 1
ATOM 896 N N . GLN A 1 111 ? 4.793 -2.531 -18.727 1.00 93.06 111 GLN A N 1
ATOM 897 C CA . GLN A 1 111 ? 4.388 -3.097 -17.439 1.00 93.06 111 GLN A CA 1
ATOM 898 C C . GLN A 1 111 ? 3.511 -2.122 -16.639 1.00 93.06 111 GLN A C 1
ATOM 900 O O . GLN A 1 111 ? 2.555 -2.547 -15.984 1.00 93.06 111 GLN A O 1
ATOM 905 N N . GLN A 1 112 ? 3.795 -0.818 -16.689 1.00 93.25 112 GLN A N 1
ATOM 906 C CA . GLN A 1 112 ? 2.978 0.202 -16.035 1.00 93.25 112 GLN A CA 1
ATOM 907 C C . GLN A 1 112 ? 1.563 0.244 -16.609 1.00 93.25 112 GLN A C 1
ATOM 909 O O . GLN A 1 112 ? 0.602 0.336 -15.845 1.00 93.25 112 GLN A O 1
ATOM 914 N N . GLU A 1 113 ? 1.413 0.156 -17.931 1.00 91.69 113 GLU A N 1
ATOM 915 C CA . GLU A 1 113 ? 0.099 0.135 -18.576 1.00 91.69 113 GLU A CA 1
ATOM 916 C C . GLU A 1 113 ? -0.714 -1.084 -18.128 1.00 91.69 113 GLU A C 1
ATOM 918 O O . GLU A 1 113 ? -1.850 -0.951 -17.660 1.00 91.69 113 GLU A O 1
ATOM 923 N N . GLN A 1 114 ? -0.099 -2.269 -18.134 1.00 91.12 114 GLN A N 1
ATOM 924 C CA . GLN A 1 114 ? -0.729 -3.478 -17.604 1.00 91.12 114 GLN A CA 1
ATOM 925 C C . GLN A 1 114 ? -1.099 -3.329 -16.121 1.00 91.12 114 GLN A C 1
ATOM 927 O O . GLN A 1 114 ? -2.187 -3.734 -15.697 1.00 91.12 114 GLN A O 1
ATOM 932 N N . PHE A 1 115 ? -0.226 -2.723 -15.314 1.00 92.12 115 PHE A N 1
ATOM 933 C CA . PHE A 1 115 ? -0.475 -2.490 -13.895 1.00 92.12 115 PHE A CA 1
ATOM 934 C C . PHE A 1 115 ? -1.661 -1.544 -13.663 1.00 92.12 115 PHE A C 1
ATOM 936 O O . PHE A 1 115 ? -2.546 -1.862 -12.858 1.00 92.12 115 PHE A O 1
ATOM 943 N N . ARG A 1 116 ? -1.741 -0.432 -14.409 1.00 90.31 116 ARG A N 1
ATOM 944 C CA . ARG A 1 116 ? -2.873 0.510 -14.377 1.00 90.31 116 ARG A CA 1
ATOM 945 C C . ARG A 1 116 ? -4.187 -0.192 -14.709 1.00 90.31 116 ARG A C 1
ATOM 947 O O . ARG A 1 116 ? -5.142 -0.089 -13.935 1.00 90.31 116 ARG A O 1
ATOM 954 N N . GLN A 1 117 ? -4.221 -0.977 -15.785 1.00 90.44 117 GLN A N 1
ATOM 955 C CA . GLN A 1 117 ? -5.410 -1.739 -16.178 1.00 90.44 117 GLN A CA 1
ATOM 956 C C . GLN A 1 117 ? -5.841 -2.732 -15.089 1.00 90.44 117 GLN A C 1
ATOM 958 O O . GLN A 1 117 ? -7.028 -2.856 -14.774 1.00 90.44 117 GLN A O 1
ATOM 963 N N . GLN A 1 118 ? -4.890 -3.424 -14.455 1.00 89.94 118 GLN A N 1
ATOM 964 C CA . GLN A 1 118 ? -5.195 -4.338 -13.352 1.00 89.94 118 GLN A CA 1
ATOM 965 C C . GLN A 1 118 ? -5.761 -3.620 -12.122 1.00 89.94 118 GLN A C 1
ATOM 967 O O . GLN A 1 118 ? -6.667 -4.155 -11.474 1.00 89.94 118 GLN A O 1
ATOM 972 N N . ILE A 1 119 ? -5.256 -2.429 -11.786 1.00 87.00 119 ILE A N 1
ATOM 973 C CA . ILE A 1 119 ? -5.792 -1.616 -10.685 1.00 87.00 119 ILE A CA 1
ATOM 974 C C . ILE A 1 119 ? -7.226 -1.182 -10.993 1.00 87.00 119 ILE A C 1
ATOM 976 O O . ILE A 1 119 ? -8.108 -1.389 -10.158 1.00 87.00 119 ILE A O 1
ATOM 980 N N . GLN A 1 120 ? -7.477 -0.649 -12.190 1.00 87.88 120 GLN A N 1
ATOM 981 C CA . GLN A 1 120 ? -8.807 -0.196 -12.608 1.00 87.88 120 GLN A CA 1
ATOM 982 C C . GLN A 1 120 ? -9.834 -1.335 -12.537 1.00 87.88 120 GLN A C 1
ATOM 984 O O . GLN A 1 120 ? -10.883 -1.192 -11.907 1.00 87.88 120 GLN A O 1
ATOM 989 N N . ARG A 1 121 ? -9.490 -2.520 -13.063 1.00 87.38 121 ARG A N 1
ATOM 990 C CA . ARG A 1 121 ? -10.351 -3.716 -12.997 1.00 87.38 121 ARG A CA 1
ATOM 991 C 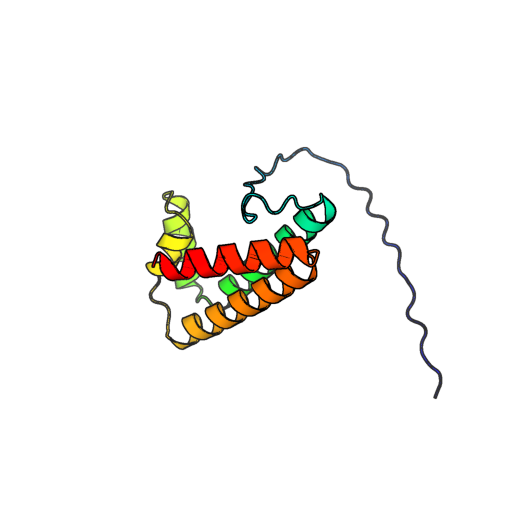C . ARG A 1 121 ? -10.678 -4.148 -11.566 1.00 87.38 121 ARG A C 1
ATOM 993 O O . ARG A 1 121 ? -11.741 -4.711 -11.329 1.00 87.38 121 ARG A O 1
ATOM 1000 N N . ARG A 1 122 ? -9.772 -3.939 -10.605 1.00 82.06 122 ARG A N 1
ATOM 1001 C CA . ARG A 1 122 ? -10.022 -4.249 -9.183 1.00 82.06 122 ARG A CA 1
ATOM 1002 C C . ARG A 1 122 ? -10.928 -3.222 -8.507 1.00 82.06 122 ARG A C 1
ATOM 1004 O O . ARG A 1 122 ? -11.610 -3.584 -7.552 1.00 82.06 122 ARG A O 1
ATOM 1011 N N . GLY A 1 123 ? -10.911 -1.974 -8.971 1.00 78.81 123 GLY A N 1
ATOM 1012 C CA . GLY A 1 123 ? -11.829 -0.930 -8.515 1.00 78.81 123 GLY A CA 1
ATOM 1013 C C . GLY A 1 123 ? -13.266 -1.188 -8.964 1.00 78.81 123 GLY A C 1
ATOM 1014 O O . GLY A 1 123 ? -14.175 -1.019 -8.173 1.00 78.81 123 GLY A O 1
ATOM 1015 N N . GLN A 1 124 ? -13.455 -1.690 -10.187 1.00 75.62 124 GLN A N 1
ATOM 1016 C CA . GLN A 1 124 ? -14.782 -1.965 -10.762 1.00 75.62 124 GLN A CA 1
ATOM 1017 C C . GLN A 1 124 ? -15.494 -3.205 -10.188 1.00 75.62 124 GLN A C 1
ATOM 1019 O O . GLN A 1 124 ? -16.672 -3.409 -10.450 1.00 75.62 124 GLN A O 1
ATOM 1024 N N . LYS A 1 125 ? -14.780 -4.076 -9.462 1.00 63.31 125 LYS A N 1
ATOM 1025 C CA . LYS A 1 125 ? -15.325 -5.324 -8.887 1.00 63.31 125 LYS A CA 1
ATOM 1026 C C . LYS A 1 125 ? -15.764 -5.192 -7.422 1.00 63.31 125 LYS A C 1
ATOM 1028 O O . LYS A 1 125 ? -16.028 -6.213 -6.788 1.00 63.31 125 LYS A O 1
ATOM 1033 N N . GLN A 1 126 ? -15.741 -3.982 -6.873 1.00 50.97 126 GLN A N 1
ATOM 1034 C CA . GLN A 1 126 ? -16.151 -3.664 -5.503 1.00 50.97 126 GLN A CA 1
ATOM 1035 C C . GLN A 1 126 ? -17.381 -2.773 -5.544 1.00 50.97 126 GLN A C 1
ATOM 1037 O O . GLN A 1 126 ? -18.189 -2.920 -4.606 1.00 50.97 126 GLN A O 1
#

Foldseek 3Di:
DDDDDDDDDPDDDPDPDPDDPDPPPVPDDPPLPDDPVLSVQLVVLVVVLVVQLCVLDDPVLNVQLVVCVVVVHDSVVSNVPRPDDPVSVVSNVVSVVVSLVSSLVSGDPVSNVVSVVSVVVVVVVD

Sequence (126 aa):
MKRQSFSLLLFGIVATILFANPLKVDAHPKNLNLTPEQKTQWEEIRAQSKAQIQNILTPEQQQQLQTLTSQGQRPRRAMKELNLSEEQKTQMREIMQSSREQMANILTEEQQEQFRQQIQRRGQKQ

Radius of gyration: 18.72 Å; Cα contacts (8 Å, |Δi|>4): 49; chains: 1; bounding box: 50×49×42 Å

Mean predicted aligned error: 10.6 Å

Nearest PDB structures (foldseek):
  3itf-assembly1_B  TM=6.141E-01  e=2.455E-01  Escherichia coli str. K-12 substr. MG1655
  2y3g-assembly2_B  TM=6.211E-01  e=1.787E+00  Cupriavidus metallidurans CH34
  2y3d-assembly1_A  TM=4.315E-01  e=2.629E+00  Cupriavidus metallidurans CH34
  2y3b-assembly1_A-2  TM=4.401E-01  e=3.868E+00  Cupriavidus metallidurans CH34
  2y39-assembly1_A  TM=4.073E-01  e=3.661E+00  Cupriavidus metallidurans CH34

Secondary structure (DSSP, 8-state):
-PPPP----------------------SPTT----HHHHHHHHHHHHHHHHHHHHHS-HHHHHHHHHHHHTT--HHHHHHHS---HHHHHHHHHHHHHHHHHHHHTS-HHHHHHHHHHHHHHHTT-

pLDDT: mean 82.27, std 19.76, range [37.41, 97.94]